Protein AF-A0A9P8JJ92-F1 (afdb_monomer_lite)

Organism: Aureobasidium melanogenum (NCBI:txid46634)

Radius of gyration: 32.14 Å; chains: 1; bounding box: 55×44×79 Å

Structure (mmCIF, N/CA/C/O backbone):
data_AF-A0A9P8JJ92-F1
#
_entry.id   AF-A0A9P8JJ92-F1
#
loop_
_atom_site.group_PDB
_atom_site.id
_atom_site.type_symbol
_atom_site.label_atom_id
_atom_site.label_alt_id
_atom_site.label_comp_id
_atom_site.label_asym_id
_atom_site.label_entity_id
_atom_site.label_seq_id
_atom_site.pdbx_PDB_ins_code
_atom_site.Cartn_x
_atom_site.Cartn_y
_atom_site.Cartn_z
_atom_site.occupancy
_atom_site.B_iso_or_equiv
_atom_site.auth_seq_id
_atom_site.auth_comp_id
_atom_site.auth_asym_id
_atom_site.auth_atom_id
_atom_site.pdbx_PDB_model_num
ATOM 1 N N . MET A 1 1 ? -1.767 27.813 34.392 1.00 44.69 1 MET A N 1
ATOM 2 C CA . MET A 1 1 ? -0.795 27.348 35.402 1.00 44.69 1 MET A CA 1
ATOM 3 C C . MET A 1 1 ? -1.465 27.452 36.771 1.00 44.69 1 MET A C 1
ATOM 5 O O . MET A 1 1 ? -1.085 28.277 37.578 1.00 44.69 1 MET A O 1
ATOM 9 N N . GLU A 1 2 ? -2.541 26.686 36.989 1.00 53.91 2 GLU A N 1
ATOM 10 C CA . GLU A 1 2 ? -3.414 26.790 38.185 1.00 53.91 2 GLU A CA 1
ATOM 11 C C . GLU A 1 2 ? -3.631 25.422 38.861 1.00 53.91 2 GLU A C 1
ATOM 13 O O . GLU A 1 2 ? -4.481 25.253 39.735 1.00 53.91 2 GLU A O 1
ATOM 18 N N . PHE A 1 3 ? -2.871 24.408 38.439 1.00 58.31 3 PHE A N 1
ATOM 19 C CA . PHE A 1 3 ? -3.050 23.023 38.877 1.00 58.31 3 PHE A CA 1
ATOM 20 C C . PHE A 1 3 ? -2.053 22.591 39.947 1.00 58.31 3 PHE A C 1
ATOM 22 O O . PHE A 1 3 ? -2.191 21.499 40.478 1.00 58.31 3 PHE A O 1
ATOM 29 N N . GLU A 1 4 ? -1.083 23.429 40.298 1.00 68.50 4 GLU A N 1
ATOM 30 C CA . GLU A 1 4 ? -0.088 23.103 41.318 1.00 68.50 4 GLU A CA 1
ATOM 31 C C . GLU A 1 4 ? -0.552 23.549 42.709 1.00 68.50 4 GLU A C 1
ATOM 33 O O . GLU A 1 4 ? -1.502 24.323 42.871 1.00 68.50 4 GLU A O 1
ATOM 38 N N . CYS A 1 5 ? 0.070 22.968 43.730 1.00 74.12 5 CYS A N 1
ATOM 39 C CA . CYS A 1 5 ? -0.127 23.325 45.126 1.00 74.12 5 CYS A CA 1
ATOM 40 C C . CYS A 1 5 ? 0.433 24.728 45.412 1.00 74.12 5 CYS A C 1
ATOM 42 O O . CYS A 1 5 ? 1.568 25.014 45.040 1.00 74.12 5 CYS A O 1
ATOM 44 N N . GLU A 1 6 ? -0.308 25.560 46.152 1.00 73.88 6 GLU A N 1
ATOM 45 C CA . GLU A 1 6 ? 0.099 26.933 46.524 1.00 73.88 6 GLU A CA 1
ATOM 46 C C . GLU A 1 6 ? 1.454 26.997 47.243 1.00 73.88 6 GLU A C 1
ATOM 48 O O . GLU A 1 6 ? 2.242 27.909 47.017 1.00 73.88 6 GLU A O 1
ATOM 53 N N . ALA A 1 7 ? 1.758 25.994 48.069 1.00 76.62 7 ALA A N 1
ATOM 54 C CA . ALA A 1 7 ? 3.043 25.876 48.759 1.00 76.62 7 ALA A CA 1
ATOM 55 C C . ALA A 1 7 ? 4.220 25.465 47.840 1.00 76.62 7 ALA A C 1
ATOM 57 O O . ALA A 1 7 ? 5.323 25.241 48.329 1.00 76.62 7 ALA A O 1
ATOM 58 N N . GLY A 1 8 ? 4.003 25.309 46.528 1.00 76.31 8 GLY A N 1
ATOM 59 C CA . GLY A 1 8 ? 5.056 24.989 45.557 1.00 76.31 8 GLY A CA 1
ATOM 60 C C . GLY A 1 8 ? 5.575 23.550 45.619 1.00 76.31 8 GLY A C 1
ATOM 61 O O . GLY A 1 8 ? 6.638 23.258 45.085 1.00 76.31 8 GLY A O 1
ATOM 62 N N . CYS A 1 9 ? 4.842 22.627 46.248 1.00 79.38 9 CYS A N 1
ATOM 63 C CA . CYS A 1 9 ? 5.295 21.244 46.441 1.00 79.38 9 CYS A CA 1
ATOM 64 C C . CYS A 1 9 ? 5.118 20.332 45.207 1.00 79.38 9 CYS A C 1
ATOM 66 O O . CYS A 1 9 ? 5.225 19.116 45.331 1.00 79.38 9 CYS A O 1
ATOM 68 N N . GLY A 1 10 ? 4.765 20.884 44.040 1.00 73.00 10 GLY A N 1
ATOM 69 C CA . GLY A 1 10 ? 4.603 20.143 42.777 1.00 73.00 10 GLY A CA 1
ATOM 70 C C . GLY A 1 10 ? 3.403 19.185 42.701 1.00 73.00 10 GLY A C 1
ATOM 71 O O . GLY A 1 10 ? 3.111 18.657 41.632 1.00 73.00 10 GLY A O 1
ATOM 72 N N . SER A 1 11 ? 2.669 18.969 43.799 1.00 75.25 11 SER A N 1
ATOM 73 C CA . SER A 1 11 ? 1.457 18.144 43.779 1.00 75.25 11 SER A CA 1
ATOM 74 C C . SER A 1 11 ? 0.346 18.826 42.988 1.00 75.25 11 SER A C 1
ATOM 76 O O . SER A 1 11 ? -0.031 19.961 43.290 1.00 75.25 11 SER A O 1
ATOM 78 N N . SER A 1 12 ? -0.235 18.083 42.048 1.00 76.44 12 SER A N 1
ATOM 79 C CA . SER A 1 12 ? -1.442 18.452 41.302 1.00 76.44 12 SER A CA 1
ATOM 80 C C . SER A 1 12 ? -2.697 17.695 41.742 1.00 76.44 12 SER A C 1
ATOM 82 O O . SER A 1 12 ? -3.781 17.908 41.201 1.00 76.44 12 SER A O 1
ATOM 84 N N . THR A 1 13 ? -2.561 16.814 42.737 1.00 77.75 13 THR A N 1
ATOM 85 C CA . THR A 1 13 ? -3.672 16.052 43.316 1.00 77.75 13 THR A CA 1
ATOM 86 C C . THR A 1 13 ? -4.107 16.682 44.636 1.00 77.75 13 THR A C 1
ATOM 88 O O . THR A 1 13 ? -3.268 16.992 45.486 1.00 77.75 13 THR A O 1
ATOM 91 N N . PHE A 1 14 ? -5.420 16.862 44.811 1.00 82.25 14 PHE A N 1
ATOM 92 C CA . PHE A 1 14 ? -6.012 17.499 45.988 1.00 82.25 14 PHE A CA 1
ATOM 93 C C . PHE A 1 14 ? -7.142 16.646 46.568 1.00 82.25 14 PHE A C 1
ATOM 95 O O . PHE A 1 14 ? -7.909 16.034 45.827 1.00 82.25 14 PHE A O 1
ATOM 102 N N . GLN A 1 15 ? -7.231 16.604 47.894 1.00 80.25 15 GLN A N 1
ATOM 103 C CA . GLN A 1 15 ? -8.192 15.819 48.662 1.00 80.25 15 GLN A CA 1
ATOM 104 C C . GLN A 1 15 ? -8.828 16.688 49.747 1.00 80.25 15 GLN A C 1
ATOM 106 O O . GLN A 1 15 ? -8.149 17.497 50.376 1.00 80.25 15 GLN A O 1
ATOM 111 N N . ILE A 1 16 ? -10.127 16.509 49.973 1.00 80.56 16 ILE A N 1
ATOM 112 C CA . ILE A 1 16 ? -10.862 17.175 51.055 1.00 80.56 16 ILE A CA 1
ATOM 113 C C . ILE A 1 16 ? -10.819 16.251 52.273 1.00 80.56 16 ILE A C 1
ATOM 115 O O . ILE A 1 16 ? -11.059 15.051 52.133 1.00 80.56 16 ILE A O 1
ATOM 119 N N . ARG A 1 17 ? -10.468 16.792 53.440 1.00 78.50 17 ARG A N 1
ATOM 120 C CA . ARG A 1 17 ? -10.455 16.055 54.712 1.00 78.50 17 ARG A CA 1
ATOM 121 C C . ARG A 1 17 ? -11.684 16.407 55.558 1.00 78.50 17 ARG A C 1
ATOM 123 O O . ARG A 1 17 ? -12.465 17.283 55.196 1.00 78.50 17 ARG A O 1
ATOM 130 N N . ASP A 1 18 ? -11.852 15.704 56.677 1.00 72.81 18 ASP A N 1
ATOM 131 C CA . ASP A 1 18 ? -13.031 15.791 57.560 1.00 72.81 18 ASP A CA 1
ATOM 132 C C . ASP A 1 18 ? -13.255 17.184 58.181 1.00 72.81 18 ASP A C 1
ATOM 134 O O . ASP A 1 18 ? -14.344 17.502 58.647 1.00 72.81 18 ASP A O 1
ATOM 138 N N . ASP A 1 19 ? -12.232 18.037 58.164 1.00 75.19 19 ASP A N 1
ATOM 139 C CA . ASP A 1 19 ? -12.274 19.441 58.575 1.00 75.19 19 ASP A CA 1
ATOM 140 C C . ASP A 1 19 ? -12.840 20.382 57.488 1.00 75.19 19 ASP A C 1
ATOM 142 O O . ASP A 1 19 ? -12.923 21.593 57.692 1.00 75.19 19 ASP A O 1
ATOM 146 N N . GLY A 1 20 ? -13.228 19.839 56.329 1.00 70.94 20 GLY A N 1
ATOM 147 C CA . GLY A 1 20 ? -13.829 20.563 55.206 1.00 70.94 20 GLY A CA 1
ATOM 148 C C . GLY A 1 20 ? -12.827 21.348 54.358 1.00 70.94 20 GLY A C 1
ATOM 149 O O . GLY A 1 20 ? -13.219 21.997 53.381 1.00 70.94 20 GLY A O 1
ATOM 150 N N . PHE A 1 21 ? -11.535 21.297 54.697 1.00 80.00 21 PHE A N 1
ATOM 151 C CA . PHE A 1 21 ? -10.485 21.982 53.953 1.00 80.00 21 PHE A CA 1
ATOM 152 C C . PHE A 1 21 ? -9.872 21.082 52.878 1.00 80.00 21 PHE A C 1
ATOM 154 O O . PHE A 1 21 ? -9.765 19.862 53.016 1.00 80.00 21 PHE A O 1
ATOM 161 N N . THR A 1 22 ? -9.442 21.718 51.789 1.00 81.81 22 THR A N 1
ATOM 162 C CA . THR A 1 22 ? -8.760 21.050 50.680 1.00 81.81 22 THR A CA 1
ATOM 163 C C . THR A 1 22 ? -7.256 20.996 50.950 1.00 81.81 22 THR A C 1
ATOM 165 O O . THR A 1 22 ? -6.621 22.025 51.180 1.00 81.81 22 THR A O 1
ATOM 168 N N . TYR A 1 23 ? -6.666 19.806 50.872 1.00 82.31 23 TYR A N 1
ATOM 169 C CA . TYR A 1 23 ? -5.238 19.544 51.050 1.00 82.31 23 TYR A CA 1
ATOM 170 C C . TYR A 1 23 ? -4.627 18.960 49.776 1.00 82.31 23 TYR A C 1
ATOM 172 O O . TYR A 1 23 ? -5.315 18.302 49.001 1.00 82.31 23 TYR A O 1
ATOM 180 N N . CYS A 1 24 ? -3.336 19.178 49.538 1.00 86.12 24 CYS A N 1
ATOM 181 C CA . CYS A 1 24 ? -2.601 18.424 48.519 1.00 86.12 24 CYS A CA 1
ATOM 1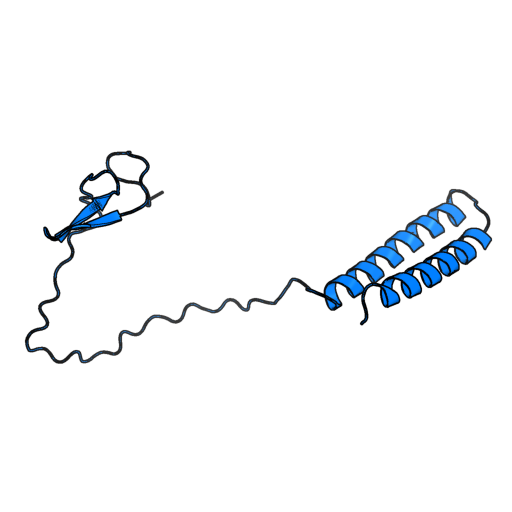82 C C . CYS A 1 24 ? -2.211 17.022 49.028 1.00 86.12 24 CYS A C 1
ATOM 184 O O . CYS A 1 24 ? -2.344 16.746 50.223 1.00 86.12 24 CYS A O 1
ATOM 186 N N . SER A 1 25 ? -1.708 16.146 48.148 1.00 81.88 25 SER A N 1
ATOM 187 C CA . SER A 1 25 ? -1.227 14.803 48.532 1.00 81.88 25 SER A CA 1
ATOM 188 C C . SER A 1 25 ? -0.168 14.840 49.637 1.00 81.88 25 SER A C 1
ATOM 190 O O . SER A 1 25 ? -0.180 14.002 50.532 1.00 81.88 25 SER A O 1
ATOM 192 N N . GLU A 1 26 ? 0.681 15.868 49.616 1.00 79.31 26 GLU A N 1
ATOM 193 C CA . GLU A 1 26 ? 1.743 16.100 50.602 1.00 79.31 26 GLU A CA 1
ATOM 194 C C . GLU A 1 26 ? 1.239 16.762 51.899 1.00 79.31 26 GLU A C 1
ATOM 196 O O . GLU A 1 26 ? 2.022 17.053 52.797 1.00 79.31 26 GLU A O 1
ATOM 201 N N . GLY A 1 27 ? -0.068 17.022 52.022 1.00 79.50 27 GLY A N 1
ATOM 202 C CA . GLY A 1 27 ? -0.678 17.543 53.248 1.00 79.50 27 GLY A CA 1
ATOM 203 C C . GLY A 1 27 ? -0.683 19.068 53.395 1.00 79.50 27 GLY A C 1
ATOM 204 O O . GLY A 1 27 ? -1.029 19.570 54.462 1.00 79.50 27 GLY A O 1
ATOM 205 N N . HIS A 1 28 ? -0.362 19.835 52.350 1.00 85.06 28 HIS A N 1
ATOM 206 C CA . HIS A 1 28 ? -0.470 21.298 52.385 1.00 85.06 28 HIS A CA 1
ATOM 207 C C . HIS A 1 28 ? -1.906 21.771 52.149 1.00 85.06 28 HIS A C 1
ATOM 209 O O . HIS A 1 28 ? -2.524 21.448 51.128 1.00 85.06 28 HIS A O 1
ATOM 215 N N . ARG A 1 29 ? -2.411 22.600 53.063 1.00 80.88 29 ARG A N 1
ATOM 216 C CA . ARG A 1 29 ? -3.737 23.220 52.971 1.00 80.88 29 ARG A CA 1
ATOM 217 C C . ARG A 1 29 ? -3.782 24.252 51.839 1.00 80.88 29 ARG A C 1
ATOM 219 O O . ARG A 1 29 ? -2.932 25.134 51.788 1.00 80.88 29 ARG A O 1
ATOM 226 N N . GLN A 1 30 ? -4.772 24.141 50.956 1.00 80.69 30 GLN A N 1
ATOM 227 C CA . GLN A 1 30 ? -5.025 25.084 49.863 1.00 80.69 30 GLN A CA 1
ATOM 228 C C . GLN A 1 30 ? -6.046 26.127 50.327 1.00 80.69 30 GLN A C 1
ATOM 230 O O . GLN A 1 30 ? -7.179 25.768 50.650 1.00 80.69 30 GLN A O 1
ATOM 235 N N . LEU A 1 31 ? -5.668 27.405 50.372 1.00 71.12 31 LEU A N 1
ATOM 236 C CA . LEU A 1 31 ? -6.556 28.476 50.844 1.00 71.12 31 LEU A CA 1
ATOM 237 C C . LEU A 1 31 ? -7.470 28.996 49.728 1.00 71.12 31 LEU A C 1
ATOM 239 O O . LEU A 1 31 ? -8.617 29.353 49.989 1.00 71.12 31 LEU A O 1
ATOM 243 N N . THR A 1 32 ? -6.998 28.990 48.481 1.00 69.31 32 THR A N 1
ATOM 244 C CA . THR A 1 32 ? -7.705 29.581 47.331 1.00 69.31 32 THR A CA 1
ATOM 245 C C . THR A 1 32 ? -8.702 28.612 46.695 1.00 69.31 32 THR A C 1
ATOM 247 O O . THR A 1 32 ? -9.673 29.045 46.081 1.00 69.31 32 THR A O 1
ATOM 250 N N . ARG A 1 33 ? -8.517 27.291 46.862 1.00 67.81 33 ARG A N 1
ATOM 251 C CA . ARG A 1 33 ? -9.428 26.261 46.309 1.00 67.81 33 ARG A CA 1
ATOM 252 C C . ARG A 1 33 ? -10.737 26.079 47.092 1.00 67.81 33 ARG A C 1
ATOM 254 O O . ARG A 1 33 ? -11.578 25.290 46.673 1.00 67.81 33 ARG A O 1
ATOM 261 N N . GLY A 1 34 ? -10.932 26.849 48.163 1.00 59.22 34 GLY A N 1
ATOM 262 C CA . GLY A 1 34 ? -12.177 26.903 48.926 1.00 59.22 34 GLY A CA 1
ATOM 263 C C . GLY A 1 34 ? -12.387 25.728 49.888 1.00 59.22 34 GLY A C 1
ATOM 264 O O . GLY A 1 34 ? -11.833 24.636 49.732 1.00 59.22 34 GLY A O 1
ATOM 265 N N . THR A 1 35 ? -13.199 25.987 50.911 1.00 60.12 35 THR A N 1
ATOM 266 C CA . THR A 1 35 ? -13.759 24.991 51.835 1.00 60.12 35 THR A CA 1
ATOM 267 C C . THR A 1 35 ? -15.030 24.424 51.216 1.00 60.12 35 THR A C 1
ATOM 269 O O . THR A 1 35 ? -15.813 25.174 50.627 1.00 60.12 35 THR A O 1
ATOM 272 N N . GLN A 1 36 ? -15.264 23.119 51.352 1.00 57.56 36 GLN A N 1
ATOM 273 C CA . GLN A 1 36 ? -16.545 22.547 50.951 1.00 57.56 36 GLN A CA 1
ATOM 274 C C . GLN A 1 36 ? -17.628 23.076 51.903 1.00 57.56 36 GLN A C 1
ATOM 276 O O . GLN A 1 36 ? -17.647 22.736 53.083 1.00 57.56 36 GLN A O 1
ATOM 281 N N . VAL A 1 37 ? -18.508 23.948 51.411 1.00 59.81 37 VAL A N 1
ATOM 282 C CA . VAL A 1 37 ? -19.718 24.319 52.150 1.00 59.81 37 VAL A CA 1
ATOM 283 C C . VAL A 1 37 ? -20.687 23.161 51.970 1.00 59.81 37 VAL A C 1
ATOM 285 O O . VAL A 1 37 ? -21.097 22.867 50.847 1.00 59.81 37 VAL A O 1
ATOM 288 N N . VAL A 1 38 ? -21.003 22.462 53.058 1.00 58.25 38 VAL A N 1
ATOM 289 C CA . VAL A 1 38 ? -22.076 21.468 53.052 1.00 58.25 38 VAL A CA 1
ATOM 290 C C . VAL A 1 38 ? -23.372 22.223 52.752 1.00 58.25 38 VAL A C 1
ATOM 292 O O . VAL A 1 38 ? -23.763 23.105 53.514 1.00 58.25 38 VAL A O 1
ATOM 295 N N . GLU A 1 39 ? -24.002 21.938 51.610 1.00 57.75 39 GLU A N 1
ATOM 296 C CA . GLU A 1 39 ? -25.355 22.421 51.326 1.00 57.75 39 GLU A CA 1
ATOM 297 C C . GLU A 1 39 ? -26.313 21.716 52.291 1.00 57.75 39 GLU A C 1
ATOM 299 O O . GLU A 1 39 ? -26.659 20.548 52.093 1.00 57.75 39 GLU A O 1
ATOM 304 N N . ASP A 1 40 ? -26.722 22.423 53.344 1.00 57.88 40 ASP A N 1
ATOM 305 C CA . ASP A 1 40 ? -27.765 21.956 54.249 1.00 57.88 40 ASP A CA 1
ATOM 306 C C . ASP A 1 40 ? -29.099 21.939 53.492 1.00 57.88 40 ASP A C 1
ATOM 308 O O . ASP A 1 40 ? -29.737 22.964 53.246 1.00 57.88 40 ASP A O 1
ATOM 312 N N . THR A 1 41 ? -29.457 20.754 53.006 1.00 58.34 41 THR A N 1
ATOM 313 C CA . THR A 1 41 ? -30.670 20.500 52.222 1.00 58.34 41 THR A CA 1
ATOM 314 C C . THR A 1 41 ? -31.727 19.786 53.061 1.00 58.34 41 THR A C 1
ATOM 316 O O . THR A 1 41 ? -32.603 19.109 52.521 1.00 58.34 41 THR A O 1
ATOM 319 N N . GLU A 1 42 ? -31.700 19.949 54.385 1.00 52.41 42 GLU A N 1
ATOM 320 C CA . GLU A 1 42 ? -32.793 19.490 55.236 1.00 52.41 42 GLU A CA 1
ATOM 321 C C . GLU A 1 42 ? -34.030 20.390 55.055 1.00 52.41 42 GLU A C 1
ATOM 323 O O . GLU A 1 42 ? -34.112 21.518 55.533 1.00 52.41 42 GLU A O 1
ATOM 328 N N . GLY A 1 43 ? -35.020 19.880 54.313 1.00 57.75 43 GLY A N 1
ATOM 329 C CA . GLY A 1 43 ? -36.357 20.477 54.191 1.00 57.75 43 GLY A CA 1
ATOM 330 C C . GLY A 1 43 ? -36.643 21.255 52.903 1.00 57.75 43 GLY A C 1
ATOM 331 O O . GLY A 1 43 ? -37.795 21.629 52.676 1.00 57.75 43 GLY A O 1
ATOM 332 N N . VAL A 1 44 ? -35.660 21.452 52.018 1.00 55.31 44 VAL A N 1
ATOM 333 C CA . VAL A 1 44 ? -35.890 22.064 50.699 1.00 55.31 44 VAL A CA 1
ATOM 334 C C . VAL A 1 44 ? -35.996 20.962 49.639 1.00 55.31 44 VAL A C 1
ATOM 336 O O . VAL A 1 44 ? -34.994 20.313 49.333 1.00 55.31 44 VAL A O 1
ATOM 339 N N . PRO A 1 45 ? -37.175 20.717 49.038 1.00 53.09 45 PRO A N 1
ATOM 340 C CA . PRO A 1 45 ? -37.265 19.801 47.910 1.00 53.09 45 PRO A CA 1
ATOM 341 C C . PRO A 1 45 ? -36.409 20.347 46.761 1.00 53.09 45 PRO A C 1
ATOM 343 O O . PRO A 1 45 ? -36.597 21.481 46.320 1.00 53.09 45 PRO A O 1
ATOM 346 N N . SER A 1 46 ? -35.449 19.546 46.291 1.00 60.31 46 SER A N 1
ATOM 347 C CA . SER A 1 46 ? -34.541 19.900 45.194 1.00 60.31 46 SER A CA 1
ATOM 348 C C . SER A 1 46 ? -35.316 20.039 43.875 1.00 60.31 46 SER A C 1
ATOM 350 O O . SER A 1 46 ? -35.393 19.120 43.060 1.00 60.31 46 SER A O 1
ATOM 352 N N . PHE A 1 47 ? -35.950 21.191 43.664 1.00 53.16 47 PHE A N 1
ATOM 353 C CA . PHE A 1 47 ? -36.610 21.534 42.411 1.00 53.16 47 PHE A CA 1
ATOM 354 C C . PHE A 1 47 ? -35.599 22.176 41.469 1.00 53.16 47 PHE A C 1
ATOM 356 O O . PHE A 1 47 ? -35.431 23.389 41.416 1.00 53.16 47 PHE A O 1
ATOM 363 N N . GLY A 1 48 ? -34.921 21.337 40.696 1.00 54.91 48 GLY A N 1
ATOM 364 C CA . GLY A 1 48 ? -34.107 21.803 39.585 1.00 54.91 48 GLY A CA 1
ATOM 365 C C . GLY A 1 48 ? -33.277 20.682 38.996 1.00 54.91 48 GLY A C 1
ATOM 366 O O . GLY A 1 48 ? -32.301 20.236 39.594 1.00 54.91 48 GLY A O 1
ATOM 367 N N . LYS A 1 49 ? -33.618 20.237 37.784 1.00 55.75 49 LYS A N 1
ATOM 368 C CA . LYS A 1 49 ? -32.684 19.436 36.988 1.00 55.75 49 LYS A CA 1
ATOM 369 C C . LYS A 1 49 ? -31.462 20.319 36.739 1.00 55.75 49 LYS A C 1
ATOM 371 O O . LYS A 1 49 ? -31.572 21.298 36.006 1.00 55.75 49 LYS A O 1
ATOM 376 N N . LYS A 1 50 ? -30.322 20.005 37.367 1.00 62.16 50 LYS A N 1
ATOM 377 C CA . LYS A 1 50 ? -29.040 20.668 37.092 1.00 62.16 50 LYS A CA 1
ATOM 378 C C . LYS A 1 50 ? -28.758 20.506 35.595 1.00 62.16 50 LYS A C 1
ATOM 380 O O . LYS A 1 50 ? -28.375 19.429 35.141 1.00 62.16 50 LYS A O 1
ATOM 385 N N . ALA A 1 51 ? -29.025 21.550 34.814 1.00 56.22 51 ALA A N 1
ATOM 386 C CA . ALA A 1 51 ? -28.797 21.549 33.380 1.00 56.22 51 ALA A CA 1
ATOM 387 C C . ALA A 1 51 ? -27.289 21.654 33.146 1.00 56.22 51 ALA A C 1
ATOM 389 O O . ALA A 1 51 ? -26.712 22.740 33.113 1.00 56.22 51 ALA A O 1
ATOM 390 N N . ARG A 1 52 ? -26.621 20.504 33.026 1.00 61.12 52 ARG A N 1
ATOM 391 C CA . ARG A 1 52 ? -25.245 20.462 32.537 1.00 61.12 52 ARG A CA 1
ATOM 392 C C . ARG A 1 52 ? -25.290 20.929 31.085 1.00 61.12 52 ARG A C 1
ATOM 394 O O . ARG A 1 52 ? -25.911 20.265 30.258 1.00 61.12 52 ARG A O 1
ATOM 401 N N . ARG A 1 53 ? -24.671 22.075 30.781 1.00 62.47 53 ARG A N 1
ATOM 402 C CA . ARG A 1 53 ? -24.499 22.541 29.399 1.00 62.47 53 ARG A CA 1
ATOM 403 C C . ARG A 1 53 ? -23.851 21.397 28.619 1.00 62.47 53 ARG A C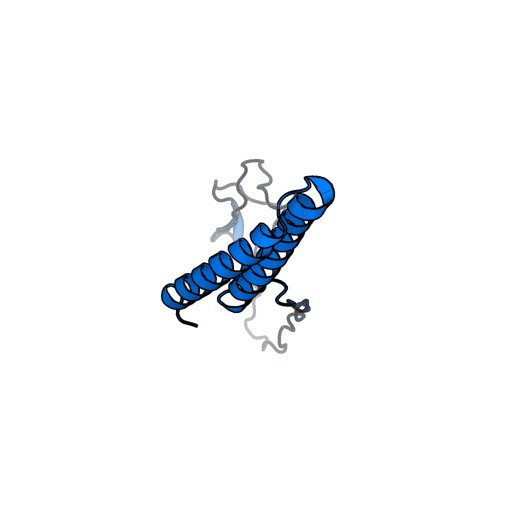 1
ATOM 405 O O . ARG A 1 53 ? -22.750 20.972 28.974 1.00 62.47 53 ARG A O 1
ATOM 412 N N . ALA A 1 54 ? -24.571 20.850 27.640 1.00 64.50 54 ALA A N 1
ATOM 413 C CA . ALA A 1 54 ? -24.023 19.828 26.767 1.00 64.50 54 ALA A CA 1
ATOM 414 C C . ALA A 1 54 ? -22.765 20.419 26.130 1.00 64.50 54 ALA A C 1
ATOM 416 O O . ALA A 1 54 ? -22.804 21.513 25.566 1.00 64.50 54 ALA A O 1
ATOM 417 N N . ARG A 1 55 ? -21.634 19.737 26.318 1.00 62.88 55 ARG A N 1
ATOM 418 C CA . ARG A 1 55 ? -20.414 20.065 25.590 1.00 62.88 55 ARG A CA 1
ATOM 419 C C . ARG A 1 55 ? -20.770 19.888 24.117 1.00 62.88 55 ARG A C 1
ATOM 421 O O . ARG A 1 55 ? -21.335 18.847 23.783 1.00 62.88 55 ARG A O 1
ATOM 428 N N . GLU A 1 56 ? -20.512 20.895 23.285 1.00 59.12 56 GLU A N 1
ATOM 429 C CA . GLU A 1 56 ? -20.548 20.697 21.838 1.00 59.12 56 GLU A CA 1
ATOM 430 C C . GLU A 1 56 ? -19.667 19.486 21.558 1.00 59.12 56 GLU A C 1
ATOM 432 O O . GLU A 1 56 ? -18.480 19.464 21.894 1.00 59.12 56 GLU A O 1
ATOM 437 N N . VAL A 1 57 ? -20.298 18.423 21.069 1.00 57.38 57 VAL A N 1
ATOM 438 C CA . VAL A 1 57 ? -19.576 17.330 20.451 1.00 57.38 57 VAL A CA 1
ATOM 439 C C . VAL A 1 57 ? -19.056 17.967 19.179 1.00 57.38 57 VAL A C 1
ATOM 441 O O . VAL A 1 57 ? -19.790 18.056 18.198 1.00 57.38 57 VAL A O 1
ATOM 444 N N . GLU A 1 58 ? -17.837 18.512 19.236 1.00 58.97 58 GLU A N 1
ATOM 445 C CA . GLU A 1 58 ? -17.062 18.702 18.020 1.00 58.97 58 GLU A CA 1
ATOM 446 C C . GLU A 1 58 ? -17.191 17.389 17.271 1.00 58.97 58 GLU A C 1
ATOM 448 O O . GLU A 1 58 ? -16.933 16.317 17.832 1.00 58.97 58 GLU A O 1
ATOM 453 N N . GLU A 1 59 ? -17.738 17.488 16.065 1.00 55.50 59 GLU A N 1
ATOM 454 C CA . GLU A 1 59 ? -17.891 16.378 15.156 1.00 55.50 59 GLU A CA 1
ATOM 455 C C . GLU A 1 59 ? -16.500 15.753 15.067 1.00 55.50 59 GLU A C 1
ATOM 457 O O . GLU A 1 59 ? -15.585 16.313 14.462 1.00 55.50 59 GLU A O 1
ATOM 462 N N . ASN A 1 60 ? -16.297 14.643 15.781 1.00 55.22 60 ASN A N 1
ATOM 463 C CA . ASN A 1 60 ? -15.137 13.798 15.596 1.00 55.22 60 ASN A CA 1
ATOM 464 C C . ASN A 1 60 ? -15.364 13.210 14.212 1.00 55.22 60 ASN A C 1
ATOM 466 O O . ASN A 1 60 ? -15.895 12.114 14.056 1.00 55.22 60 ASN A O 1
ATOM 470 N N . VAL A 1 61 ? -15.046 14.002 13.191 1.00 55.91 61 VAL A N 1
ATOM 471 C CA . VAL A 1 61 ? -14.773 13.501 11.865 1.00 55.91 61 VAL A CA 1
ATOM 472 C C . VAL A 1 61 ? -13.702 12.468 12.143 1.00 55.91 61 VAL A C 1
ATOM 474 O O . VAL A 1 61 ? -12.602 12.817 12.575 1.00 55.91 61 VAL A O 1
ATOM 477 N N . GLU A 1 62 ? -14.058 11.193 12.043 1.00 59.16 62 GLU A N 1
ATOM 478 C CA . GLU A 1 62 ? -13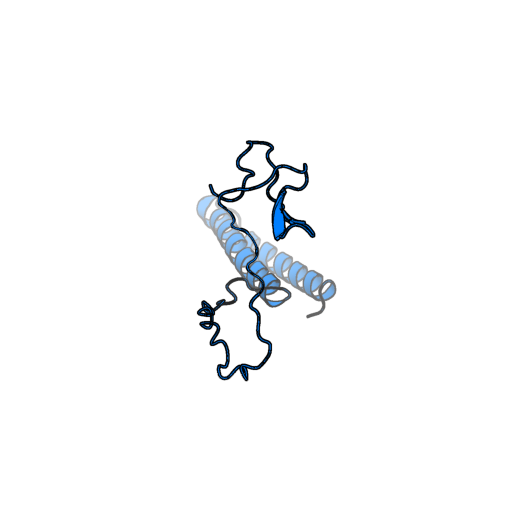.117 10.091 12.155 1.00 59.16 62 GLU A CA 1
ATOM 479 C C . GLU A 1 62 ? -12.123 10.257 10.994 1.00 59.16 62 GLU A C 1
ATOM 481 O O . GLU A 1 62 ? -12.283 9.717 9.905 1.00 59.16 62 GLU A O 1
ATOM 486 N N . THR A 1 63 ? -11.135 11.129 11.190 1.00 61.84 63 THR A N 1
ATOM 487 C CA . THR A 1 63 ? -10.173 11.580 10.176 1.00 61.84 63 THR A CA 1
ATOM 488 C C . THR A 1 63 ? -9.144 10.499 9.882 1.00 61.84 63 THR A C 1
ATOM 490 O O . THR A 1 63 ? -8.490 10.524 8.841 1.00 61.84 63 THR A O 1
ATOM 493 N N . ALA A 1 64 ? -9.009 9.522 10.777 1.00 68.25 64 ALA A N 1
ATOM 494 C CA . ALA A 1 64 ? -8.099 8.409 10.623 1.00 68.25 64 ALA A CA 1
ATOM 495 C C . ALA A 1 64 ? -8.848 7.187 10.081 1.00 68.25 64 ALA A C 1
ATOM 497 O O . ALA A 1 64 ? -9.602 6.527 10.797 1.00 68.25 64 ALA A O 1
ATOM 498 N N . LEU A 1 65 ? -8.584 6.841 8.818 1.00 76.25 65 LEU A N 1
ATOM 499 C CA . LEU A 1 65 ? -8.864 5.497 8.318 1.00 76.25 65 LEU A CA 1
ATOM 500 C C . LEU A 1 65 ? -8.145 4.500 9.239 1.00 76.25 65 LEU A C 1
ATOM 502 O O . LEU A 1 65 ? -6.934 4.601 9.433 1.00 76.25 65 LEU A O 1
ATOM 506 N N . THR A 1 66 ? -8.875 3.535 9.800 1.00 80.38 66 THR A N 1
ATOM 507 C CA . THR A 1 66 ? -8.317 2.476 10.657 1.00 80.38 66 THR A CA 1
ATOM 508 C C . THR A 1 66 ? -8.570 1.084 10.073 1.00 80.38 66 THR A C 1
ATOM 510 O O . THR A 1 66 ? -9.407 0.885 9.185 1.00 80.38 66 THR A O 1
ATOM 513 N N . GLY A 1 67 ? -7.788 0.106 10.537 1.00 83.69 67 GLY A N 1
ATOM 514 C CA . GLY A 1 67 ? -7.920 -1.298 10.149 1.00 83.69 67 GLY A CA 1
ATOM 515 C C . GLY A 1 67 ? -7.738 -1.540 8.647 1.00 83.69 67 GLY A C 1
ATOM 516 O O . GLY A 1 67 ? -6.826 -1.009 8.013 1.00 83.69 67 GLY A O 1
ATOM 517 N N . LYS A 1 68 ? -8.624 -2.355 8.069 1.00 84.69 68 LYS A N 1
ATOM 518 C CA . LYS A 1 68 ? -8.561 -2.790 6.667 1.00 84.69 68 LYS A CA 1
ATOM 519 C C . LYS A 1 68 ? -8.577 -1.633 5.668 1.00 84.69 68 LYS A C 1
ATOM 521 O O . LYS A 1 68 ? -7.761 -1.609 4.754 1.00 84.69 68 LYS A O 1
ATOM 526 N N . LYS A 1 69 ? -9.453 -0.644 5.875 1.00 84.88 69 LYS A N 1
ATOM 527 C CA . LYS A 1 69 ? -9.559 0.521 4.982 1.00 84.88 69 LYS A CA 1
ATOM 528 C C . LYS A 1 69 ? -8.272 1.350 4.978 1.00 84.88 69 LYS A C 1
ATOM 530 O O . LYS A 1 69 ? -7.862 1.840 3.932 1.00 84.88 69 LYS A O 1
ATOM 535 N N . ALA A 1 70 ? -7.611 1.469 6.132 1.00 88.31 70 ALA A N 1
ATOM 536 C CA . ALA A 1 70 ? -6.314 2.134 6.239 1.00 88.31 70 ALA A CA 1
ATOM 537 C C . ALA A 1 70 ? -5.230 1.391 5.456 1.00 88.31 70 ALA A C 1
ATOM 539 O O . ALA A 1 70 ? -4.421 2.005 4.765 1.00 88.31 70 ALA A O 1
ATOM 540 N N . PHE A 1 71 ? -5.236 0.061 5.549 1.00 89.25 71 PHE A N 1
ATOM 541 C CA . PHE A 1 71 ? -4.275 -0.788 4.860 1.00 89.25 71 PHE A CA 1
ATOM 542 C C . PHE A 1 71 ? -4.468 -0.765 3.338 1.00 89.25 71 PHE A C 1
ATOM 544 O O . PHE A 1 71 ? -3.502 -0.587 2.602 1.00 89.25 71 PHE A O 1
ATOM 551 N N . GLU A 1 72 ? -5.707 -0.859 2.853 1.00 90.19 72 GLU A N 1
ATOM 552 C CA . GLU A 1 72 ? -6.027 -0.697 1.429 1.00 90.19 72 GLU A CA 1
ATOM 553 C C . GLU A 1 72 ? -5.587 0.681 0.914 1.00 90.19 72 GLU A C 1
ATOM 555 O O . GLU A 1 72 ? -4.935 0.782 -0.126 1.00 90.19 72 GLU A O 1
ATOM 560 N N . HIS A 1 73 ? -5.862 1.742 1.679 1.00 92.12 73 HIS A N 1
ATOM 561 C CA . HIS A 1 73 ? -5.434 3.096 1.333 1.00 92.12 73 HIS A CA 1
ATOM 562 C C . HIS A 1 73 ? -3.904 3.233 1.302 1.00 92.12 73 HIS A C 1
ATOM 564 O O . HIS A 1 73 ? -3.346 3.830 0.381 1.00 92.12 73 HIS A O 1
ATOM 570 N N . TYR A 1 74 ? -3.206 2.618 2.258 1.00 92.12 74 TYR A N 1
ATOM 571 C CA . TYR A 1 74 ? -1.748 2.542 2.266 1.00 92.12 74 TYR A CA 1
ATOM 572 C C . TYR A 1 74 ? -1.200 1.857 1.005 1.00 92.12 74 TYR A C 1
ATOM 574 O O . TYR A 1 74 ? -0.260 2.371 0.395 1.00 92.12 74 TYR A O 1
ATOM 582 N N . LEU A 1 75 ? -1.796 0.742 0.569 1.00 94.12 75 LEU A N 1
ATOM 583 C CA . LEU A 1 75 ? -1.370 0.033 -0.642 1.00 94.12 75 LEU A CA 1
ATOM 584 C C . LEU A 1 75 ? -1.558 0.877 -1.908 1.00 94.12 75 LEU A C 1
ATOM 586 O O . LEU A 1 75 ? -0.683 0.871 -2.774 1.00 94.12 75 LEU A O 1
ATOM 590 N N . LEU A 1 76 ? -2.652 1.637 -2.000 1.00 93.69 76 LEU A N 1
ATOM 591 C CA . LEU A 1 76 ? -2.885 2.567 -3.110 1.00 93.69 76 LEU A CA 1
ATOM 592 C C . LEU A 1 76 ? -1.816 3.667 -3.159 1.00 93.69 76 LEU A C 1
ATOM 594 O O . LEU A 1 76 ? -1.243 3.933 -4.218 1.00 93.69 76 LEU A O 1
ATOM 598 N N . CYS A 1 77 ? -1.491 4.264 -2.010 1.00 96.06 77 CYS A N 1
ATOM 599 C CA . CYS A 1 77 ? -0.415 5.250 -1.902 1.00 96.06 77 CYS A CA 1
ATOM 600 C C . CYS A 1 77 ? 0.943 4.652 -2.287 1.00 96.06 77 CYS A C 1
ATOM 602 O O . CYS A 1 77 ? 1.708 5.269 -3.031 1.00 96.06 77 CYS A O 1
ATOM 604 N N . PHE A 1 78 ? 1.234 3.434 -1.828 1.00 95.62 78 PHE A N 1
ATOM 605 C CA . PHE A 1 78 ? 2.470 2.737 -2.166 1.00 95.62 78 PHE A CA 1
ATOM 606 C C . PHE A 1 78 ? 2.582 2.478 -3.674 1.00 95.62 78 PHE A C 1
ATOM 608 O O . PHE A 1 78 ? 3.620 2.766 -4.269 1.00 95.62 78 PHE A O 1
ATOM 615 N N . GLN A 1 79 ? 1.508 2.004 -4.313 1.00 96.19 79 GLN A N 1
ATOM 616 C CA . GLN A 1 79 ? 1.465 1.781 -5.759 1.00 96.19 79 GLN A CA 1
ATOM 617 C C . GLN A 1 79 ? 1.764 3.066 -6.542 1.00 96.19 79 GLN A C 1
ATOM 619 O O . GLN A 1 79 ? 2.530 3.033 -7.505 1.00 96.19 79 GLN A O 1
ATOM 624 N N . LEU A 1 80 ? 1.209 4.205 -6.117 1.00 96.69 80 LEU A N 1
ATOM 625 C CA . LEU A 1 80 ? 1.459 5.497 -6.758 1.00 96.69 80 LEU A CA 1
ATOM 626 C C . LEU A 1 80 ? 2.936 5.910 -6.676 1.00 96.69 80 LEU A C 1
ATOM 628 O O . LEU A 1 80 ? 3.509 6.367 -7.668 1.00 96.69 80 LEU A O 1
ATOM 632 N N . VAL A 1 81 ? 3.556 5.757 -5.502 1.00 97.06 81 VAL A N 1
ATOM 633 C CA . VAL A 1 81 ? 4.982 6.065 -5.306 1.00 97.06 81 VAL A CA 1
ATOM 634 C C . VAL A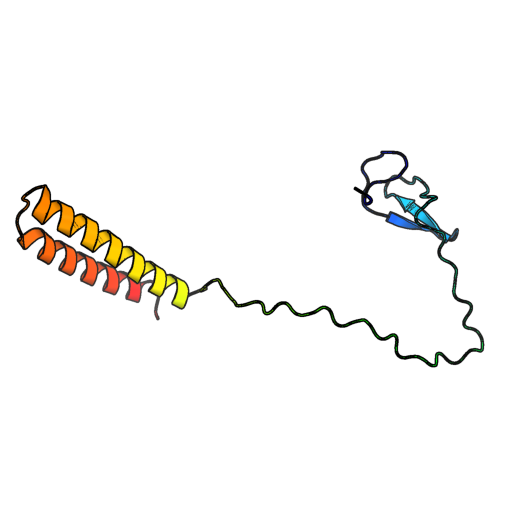 1 81 ? 5.848 5.147 -6.163 1.00 97.06 81 VAL A C 1
ATOM 636 O O . VAL A 1 81 ? 6.735 5.635 -6.865 1.00 97.06 81 VAL A O 1
ATOM 639 N N . LEU A 1 82 ? 5.552 3.846 -6.163 1.00 96.31 82 LEU A N 1
ATOM 640 C CA . LEU A 1 82 ? 6.262 2.858 -6.969 1.00 96.31 82 LEU A CA 1
ATOM 641 C C . LEU A 1 82 ? 6.201 3.221 -8.458 1.00 96.31 82 LEU A C 1
ATOM 643 O O . LEU A 1 82 ? 7.235 3.295 -9.113 1.00 96.31 82 LEU A O 1
ATOM 647 N N . TRP A 1 83 ? 5.018 3.536 -8.990 1.00 95.50 83 TRP A N 1
ATOM 648 C CA . TRP A 1 83 ? 4.866 3.929 -10.395 1.00 95.50 83 TRP A CA 1
ATOM 649 C C . TRP A 1 83 ? 5.655 5.188 -10.745 1.00 95.50 83 TRP A C 1
ATOM 651 O O . TRP A 1 83 ? 6.307 5.223 -11.784 1.00 95.50 83 TRP A O 1
ATOM 661 N N . LYS A 1 84 ? 5.660 6.203 -9.873 1.00 96.31 84 LYS A N 1
ATOM 662 C CA . LYS A 1 84 ? 6.468 7.416 -10.082 1.00 96.31 84 LYS A CA 1
ATOM 663 C C . LYS A 1 84 ? 7.964 7.103 -10.139 1.00 96.31 84 LYS A C 1
ATOM 665 O O . LYS A 1 84 ? 8.663 7.653 -10.987 1.00 96.31 84 LYS A O 1
ATOM 670 N N . GLN A 1 85 ? 8.450 6.224 -9.263 1.00 96.00 85 GLN A N 1
ATOM 671 C CA . GLN A 1 85 ? 9.854 5.807 -9.246 1.00 96.00 85 GLN A CA 1
ATOM 672 C C . GLN A 1 85 ? 10.229 5.043 -10.518 1.00 96.00 85 GLN A C 1
ATOM 674 O O . GLN A 1 85 ? 11.236 5.361 -11.146 1.00 96.00 85 GLN A O 1
ATOM 679 N N . VAL A 1 86 ? 9.400 4.086 -10.934 1.00 96.06 86 VAL A N 1
ATOM 680 C CA . VAL A 1 86 ? 9.622 3.299 -12.156 1.00 96.06 86 VAL A CA 1
ATOM 681 C C . VAL A 1 86 ? 9.589 4.179 -13.396 1.00 96.06 86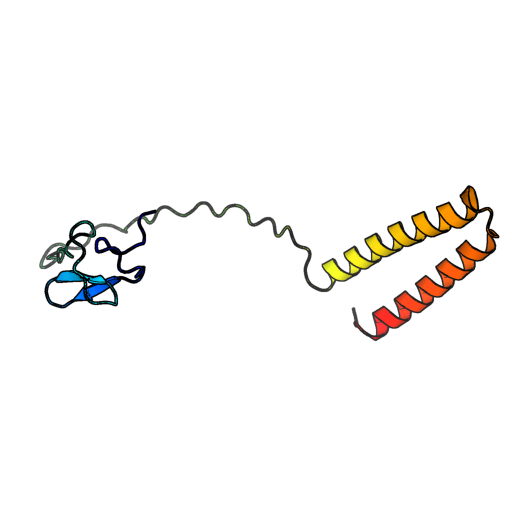 VAL A C 1
ATOM 683 O O . VAL A 1 86 ? 10.509 4.126 -14.205 1.00 96.06 86 VAL A O 1
ATOM 686 N N . HIS A 1 87 ? 8.592 5.053 -13.505 1.00 95.31 87 HIS A N 1
ATOM 687 C CA . HIS A 1 87 ? 8.505 6.019 -14.592 1.00 95.31 87 HIS A CA 1
ATOM 688 C C . HIS A 1 87 ? 9.766 6.895 -14.653 1.00 95.31 87 HIS A C 1
ATOM 690 O O . HIS A 1 87 ? 10.343 7.102 -15.717 1.00 95.31 87 HIS A O 1
ATOM 696 N N . TRP A 1 88 ? 10.253 7.389 -13.511 1.00 96.75 88 TRP A N 1
ATOM 697 C CA . TRP A 1 88 ? 11.494 8.162 -13.482 1.00 96.75 88 TRP A CA 1
ATOM 698 C C . TRP A 1 88 ? 12.711 7.346 -13.943 1.00 96.75 88 TRP A C 1
ATOM 700 O O . TRP A 1 88 ? 13.537 7.872 -14.691 1.00 96.75 88 TRP A O 1
ATOM 710 N N . LEU A 1 89 ? 12.810 6.071 -13.556 1.00 95.94 89 LEU A N 1
ATOM 711 C CA . LEU A 1 89 ? 13.882 5.172 -13.995 1.00 95.94 89 LEU A CA 1
ATOM 712 C C . LEU A 1 89 ? 13.847 4.935 -15.512 1.00 95.94 89 LEU A C 1
ATOM 714 O O . LEU A 1 89 ? 14.876 5.028 -16.175 1.00 95.94 89 LEU A O 1
ATOM 718 N N . VAL A 1 90 ? 12.673 4.687 -16.081 1.00 95.38 90 VAL A N 1
ATOM 719 C CA . VAL A 1 90 ? 12.530 4.446 -17.522 1.00 95.38 90 VAL A CA 1
ATOM 720 C C . VAL A 1 90 ? 12.814 5.726 -18.315 1.00 95.38 90 VAL A C 1
ATOM 722 O O . VAL A 1 90 ? 13.673 5.739 -19.193 1.00 95.38 90 VAL A O 1
ATOM 725 N N . HIS A 1 91 ? 12.169 6.840 -17.965 1.00 95.06 91 HIS A N 1
ATOM 726 C CA . HIS A 1 91 ? 12.226 8.057 -18.780 1.00 95.06 91 HIS A CA 1
ATOM 727 C C . HIS A 1 91 ? 13.466 8.924 -18.539 1.00 95.06 91 HIS A C 1
ATOM 729 O O . HIS A 1 91 ? 13.970 9.530 -19.480 1.00 95.06 91 HIS A O 1
ATOM 735 N N . THR A 1 92 ? 13.972 8.995 -17.303 1.00 95.94 92 THR A N 1
ATOM 736 C CA . THR A 1 92 ? 15.128 9.852 -16.961 1.00 95.94 92 THR A CA 1
ATOM 737 C C . THR A 1 92 ? 16.439 9.082 -16.987 1.00 95.94 92 THR A C 1
ATOM 739 O O . THR A 1 92 ? 17.482 9.637 -17.320 1.00 95.94 92 THR A O 1
ATOM 742 N N . LYS A 1 93 ? 16.415 7.811 -16.573 1.00 94.94 93 LYS A N 1
ATOM 743 C CA . LYS A 1 93 ? 17.616 6.967 -16.513 1.00 94.94 93 LYS A CA 1
ATOM 744 C C . LYS A 1 93 ? 17.752 6.037 -17.718 1.00 94.94 93 LYS A C 1
ATOM 746 O O . LYS A 1 93 ? 18.746 5.322 -17.785 1.00 94.94 93 LYS A O 1
ATOM 751 N N . HIS A 1 94 ? 16.814 6.093 -18.668 1.00 94.12 94 HIS A N 1
ATOM 752 C CA . HIS A 1 94 ? 16.824 5.312 -19.908 1.00 94.12 94 HIS A CA 1
ATOM 753 C C . HIS A 1 94 ? 16.938 3.801 -19.668 1.00 94.12 94 HIS A C 1
ATOM 755 O O . HIS A 1 94 ? 17.593 3.089 -20.430 1.00 94.12 94 HIS A O 1
ATOM 761 N N . LEU A 1 95 ? 16.319 3.309 -18.589 1.00 93.56 95 LEU A N 1
ATOM 762 C CA . LEU A 1 95 ? 16.193 1.872 -18.376 1.00 93.56 95 LEU A CA 1
ATOM 763 C C . LEU A 1 95 ? 15.193 1.264 -19.377 1.00 93.56 95 LEU A C 1
ATOM 765 O O . LEU A 1 95 ? 14.332 1.979 -19.894 1.00 93.56 95 LEU A O 1
ATOM 769 N N . PRO A 1 96 ? 15.287 -0.052 -19.641 1.00 94.88 96 PRO A N 1
ATOM 770 C CA . PRO A 1 96 ? 14.387 -0.733 -20.564 1.00 94.88 96 PRO A CA 1
ATOM 771 C C . PRO A 1 96 ? 12.923 -0.628 -20.115 1.00 94.88 96 PRO A C 1
ATOM 773 O O . PRO A 1 96 ? 12.627 -0.722 -18.920 1.00 94.88 96 PRO A O 1
ATOM 776 N N . ASN A 1 97 ? 11.999 -0.474 -21.067 1.00 90.81 97 ASN A N 1
ATOM 777 C CA . ASN A 1 97 ? 10.560 -0.369 -20.782 1.00 90.81 97 ASN A CA 1
ATOM 778 C C . ASN A 1 97 ? 9.998 -1.662 -20.166 1.00 90.81 97 ASN A C 1
ATOM 780 O O . ASN A 1 97 ? 9.011 -1.640 -19.431 1.00 90.81 97 ASN A O 1
ATOM 784 N N . GLU A 1 98 ? 10.653 -2.797 -20.411 1.00 93.94 98 GLU A N 1
ATOM 785 C CA . GLU A 1 98 ? 10.325 -4.099 -19.834 1.00 93.94 98 GLU A CA 1
ATOM 786 C C . GLU A 1 98 ? 10.388 -4.071 -18.302 1.00 93.94 98 GLU A C 1
ATOM 788 O O . GLU A 1 98 ? 9.642 -4.797 -17.645 1.00 93.94 98 GLU A O 1
ATOM 793 N N . LEU A 1 99 ? 11.216 -3.191 -17.722 1.00 92.69 99 LEU A N 1
ATOM 794 C CA . LEU A 1 99 ? 11.314 -3.009 -16.275 1.00 92.69 99 LEU A CA 1
ATOM 795 C C . LEU A 1 99 ? 9.962 -2.651 -15.653 1.00 92.69 99 LEU A C 1
ATOM 797 O O . LEU A 1 99 ? 9.632 -3.134 -14.571 1.00 92.69 99 LEU A O 1
ATOM 801 N N . GLU A 1 100 ? 9.165 -1.827 -16.333 1.00 93.12 100 GLU A N 1
ATOM 802 C CA . GLU A 1 100 ? 7.844 -1.452 -15.843 1.00 93.12 100 GLU A CA 1
ATOM 803 C C . GLU A 1 100 ? 6.915 -2.663 -15.758 1.00 93.12 100 GLU A C 1
ATOM 805 O O . GLU A 1 100 ? 6.210 -2.837 -14.763 1.00 93.12 100 GLU A O 1
ATOM 810 N N . THR A 1 101 ? 6.967 -3.533 -16.765 1.00 94.00 101 THR A N 1
ATOM 811 C CA . THR A 1 101 ? 6.165 -4.762 -16.814 1.00 94.00 101 THR A CA 1
ATOM 812 C C . THR A 1 101 ? 6.572 -5.710 -15.688 1.00 94.00 101 THR A C 1
ATOM 814 O O . THR A 1 101 ? 5.729 -6.125 -14.897 1.00 94.00 101 THR A O 1
ATOM 817 N N . VAL A 1 102 ? 7.878 -5.950 -15.524 1.00 96.00 102 VAL A N 1
ATOM 818 C CA . VAL A 1 102 ? 8.406 -6.822 -14.462 1.00 96.00 102 VAL A CA 1
ATOM 819 C C . VAL A 1 102 ? 8.003 -6.321 -13.073 1.00 96.00 102 VAL A C 1
ATOM 821 O O . VAL A 1 102 ? 7.590 -7.107 -12.221 1.00 96.00 102 VAL A O 1
ATOM 824 N N . ILE A 1 103 ? 8.079 -5.012 -12.823 1.00 95.81 103 ILE A N 1
ATOM 825 C CA . ILE A 1 103 ? 7.706 -4.448 -11.519 1.00 95.81 103 ILE A CA 1
ATOM 826 C C . ILE A 1 103 ? 6.195 -4.541 -11.279 1.00 95.81 103 ILE A C 1
ATOM 828 O O . ILE A 1 103 ? 5.784 -4.829 -10.153 1.00 95.81 103 ILE A O 1
ATOM 832 N N . ARG A 1 104 ? 5.364 -4.344 -12.310 1.00 94.75 104 ARG A N 1
ATOM 833 C CA . ARG A 1 104 ? 3.907 -4.539 -12.219 1.00 94.75 104 ARG A CA 1
ATOM 834 C C . ARG A 1 104 ? 3.560 -5.985 -11.858 1.00 94.75 104 ARG A C 1
ATOM 836 O O . ARG A 1 104 ? 2.748 -6.191 -10.957 1.00 94.75 104 ARG A O 1
ATOM 843 N N . ASP A 1 105 ? 4.221 -6.958 -12.477 1.00 95.88 105 ASP A N 1
ATOM 844 C CA . ASP A 1 105 ? 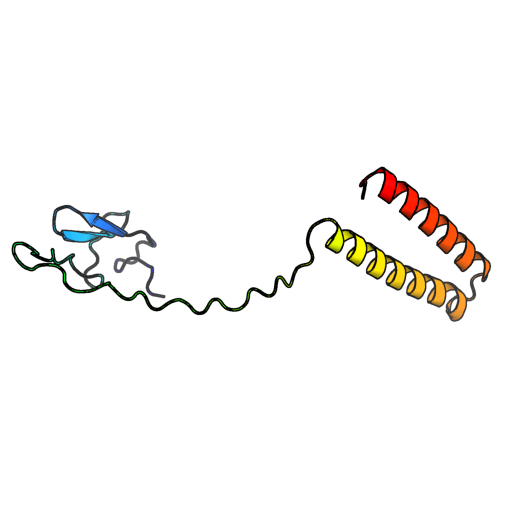3.995 -8.381 -12.208 1.00 95.88 105 ASP A CA 1
ATOM 845 C C . ASP A 1 105 ? 4.428 -8.768 -10.787 1.00 95.88 105 ASP A C 1
ATOM 847 O O . ASP A 1 105 ? 3.675 -9.404 -10.045 1.00 95.88 105 ASP A O 1
ATOM 851 N N . ILE A 1 106 ? 5.607 -8.312 -10.350 1.00 96.50 106 ILE A N 1
ATOM 852 C CA . ILE A 1 106 ? 6.088 -8.526 -8.976 1.00 96.50 106 ILE A CA 1
ATOM 853 C C . ILE A 1 106 ? 5.134 -7.886 -7.962 1.00 96.50 106 ILE A C 1
ATOM 855 O O . ILE A 1 106 ? 4.839 -8.483 -6.924 1.00 96.50 106 ILE A O 1
ATOM 859 N N . TRP A 1 107 ? 4.628 -6.684 -8.248 1.00 96.12 107 TRP A N 1
ATOM 860 C CA . TRP A 1 107 ? 3.657 -6.014 -7.388 1.00 96.12 107 TRP A CA 1
ATOM 861 C C . TRP A 1 107 ? 2.343 -6.798 -7.294 1.00 96.12 107 TRP A C 1
ATOM 863 O O . TRP A 1 107 ? 1.820 -6.970 -6.193 1.00 96.12 107 TRP A O 1
ATOM 873 N N . ALA A 1 108 ? 1.846 -7.355 -8.401 1.00 94.75 108 ALA A N 1
ATOM 874 C CA . ALA A 1 108 ? 0.659 -8.208 -8.401 1.00 94.75 108 ALA A CA 1
ATOM 875 C C . ALA A 1 108 ? 0.853 -9.475 -7.546 1.00 94.75 108 ALA A C 1
ATOM 877 O O . ALA A 1 108 ? 0.003 -9.790 -6.710 1.00 94.75 108 ALA A O 1
ATOM 878 N N . LEU A 1 109 ? 1.999 -10.154 -7.676 1.00 95.62 109 LEU A N 1
ATOM 879 C CA . LEU A 1 109 ? 2.356 -11.304 -6.832 1.00 95.62 109 LEU A CA 1
ATOM 880 C C . LEU A 1 109 ? 2.443 -10.914 -5.350 1.00 95.62 109 LEU A C 1
ATOM 882 O O . LEU A 1 109 ? 1.992 -11.650 -4.467 1.00 95.62 109 LEU A O 1
ATOM 886 N N . ARG A 1 110 ? 2.987 -9.728 -5.061 1.00 94.06 110 ARG A N 1
ATOM 887 C CA . ARG A 1 110 ? 3.056 -9.197 -3.698 1.00 94.06 110 ARG A CA 1
ATOM 888 C C . ARG A 1 110 ? 1.664 -8.949 -3.126 1.00 94.06 110 ARG A C 1
ATOM 890 O O . ARG A 1 110 ? 1.436 -9.314 -1.976 1.00 94.06 110 ARG A O 1
ATOM 897 N N . LEU A 1 111 ? 0.741 -8.384 -3.904 1.00 93.19 111 LEU A N 1
ATOM 898 C CA . LEU A 1 111 ? -0.648 -8.177 -3.484 1.00 93.19 111 LEU A CA 1
ATOM 899 C C . LEU A 1 111 ? -1.344 -9.495 -3.148 1.00 93.19 111 LEU A C 1
ATOM 901 O O . LEU A 1 111 ? -1.964 -9.590 -2.094 1.00 93.19 111 LEU A O 1
ATOM 905 N N . GLN A 1 112 ? -1.191 -10.522 -3.986 1.00 91.88 112 GLN A N 1
ATOM 906 C CA . GLN A 1 112 ? -1.767 -11.849 -3.730 1.00 91.88 112 GLN A CA 1
ATOM 907 C C . GLN A 1 112 ? -1.234 -12.453 -2.423 1.00 91.88 112 GLN A C 1
ATOM 909 O O . GLN A 1 112 ? -2.000 -12.948 -1.597 1.00 91.88 112 GLN A O 1
ATOM 914 N N . SER A 1 113 ? 0.076 -12.341 -2.179 1.00 90.81 113 SER A N 1
ATOM 915 C CA . SER A 1 113 ? 0.685 -12.789 -0.921 1.00 90.81 113 SER A CA 1
ATOM 916 C C . SER A 1 113 ? 0.227 -11.976 0.297 1.00 90.81 113 SER A C 1
ATOM 918 O O . SER A 1 113 ? 0.177 -12.505 1.409 1.00 90.81 113 SER A O 1
ATOM 920 N N . LEU A 1 114 ? -0.080 -10.690 0.127 1.00 88.50 114 LEU A N 1
ATOM 921 C CA . LEU A 1 114 ? -0.605 -9.856 1.208 1.00 88.50 114 LEU A CA 1
ATOM 922 C C . LEU A 1 114 ? -2.067 -10.192 1.513 1.00 88.50 114 LEU A C 1
ATOM 924 O O . LEU A 1 114 ? -2.412 -10.289 2.686 1.00 88.50 114 LEU A O 1
ATOM 928 N N . GLN A 1 115 ? -2.884 -10.460 0.492 1.00 81.62 115 GLN A N 1
ATOM 929 C CA . GLN A 1 115 ? -4.260 -10.942 0.655 1.00 81.62 115 GLN A CA 1
ATOM 930 C C . GLN A 1 115 ? -4.315 -12.291 1.382 1.00 81.62 115 GLN A C 1
ATOM 932 O O . GLN A 1 115 ? -5.200 -12.510 2.202 1.00 81.62 115 GLN A O 1
ATOM 937 N N . SER A 1 116 ? -3.351 -13.188 1.143 1.00 76.50 116 SER A N 1
ATOM 938 C CA . SER A 1 116 ? -3.296 -14.470 1.857 1.00 76.50 116 SER A CA 1
ATOM 939 C C . SER A 1 116 ? -2.868 -14.333 3.324 1.00 76.50 116 SER A C 1
ATOM 941 O O . SER A 1 116 ? -3.200 -15.186 4.141 1.00 76.50 116 SER A O 1
ATOM 943 N N . ARG A 1 117 ? -2.089 -13.295 3.668 1.00 75.88 117 ARG A N 1
ATOM 944 C CA . ARG A 1 117 ? -1.608 -13.027 5.039 1.00 75.88 117 ARG A CA 1
ATOM 945 C C . ARG A 1 117 ? -2.588 -12.203 5.868 1.00 75.88 117 ARG A C 1
ATOM 947 O O . ARG A 1 117 ? -2.640 -12.372 7.082 1.00 75.88 117 ARG A O 1
ATOM 954 N N . PHE A 1 118 ? -3.339 -11.330 5.213 1.00 66.94 118 PHE A N 1
ATOM 955 C CA . PHE A 1 118 ? -4.393 -10.521 5.803 1.00 66.94 118 PHE A CA 1
ATOM 956 C C . PHE A 1 118 ? -5.686 -10.838 5.051 1.00 66.94 118 PHE A C 1
ATOM 958 O O . PHE A 1 118 ? -6.008 -10.122 4.098 1.00 66.94 118 PHE A O 1
ATOM 965 N N . PRO A 1 119 ? -6.387 -11.932 5.415 1.00 58.34 119 PRO A N 1
ATOM 966 C CA . PRO A 1 119 ? -7.660 -12.252 4.795 1.00 58.34 119 PRO A CA 1
ATOM 967 C C . PRO A 1 119 ? -8.607 -11.062 4.974 1.00 58.34 119 PRO A C 1
ATOM 969 O O . PRO A 1 119 ? -8.809 -10.555 6.078 1.00 58.34 119 PRO A O 1
ATOM 972 N N . VAL A 1 120 ? -9.077 -10.592 3.824 1.00 55.41 120 VAL A N 1
ATOM 973 C CA . VAL A 1 120 ? -9.987 -9.467 3.588 1.00 55.41 120 VAL A CA 1
ATOM 974 C C . VAL A 1 120 ? -11.303 -9.660 4.329 1.00 55.41 120 VAL A C 1
ATOM 976 O O . VAL A 1 120 ? -11.850 -10.779 4.282 1.00 55.41 120 VAL A O 1
#

Foldseek 3Di:
DPQAAPVRPRFSAWDQDPVQFIAGPVGHTHPVVDGDDPPPCVPPDPPDDPPDPPDPPPPPPVPDDDDPRNVVVVLVVVVVVVVVVVCCCCPVVVDDPVSVVVVVVVSVVVVVVVCVVVVD

InterPro domains:
  IPR021752 Transcription initiation factor Rrn7, Zinc-finger [PF11781] (3-30)
  IPR033599 RNA polymerase I transcription initiation factor TAF1B/Rrn7 [PTHR31576] (5-114)
  IPR048540 Rrn7/TAF1B, N-terminal cyclin domain [PF20644] (78-116)

Sequence (120 aa):
MEFECEAGCGSSTFQIRDDGFTYCSEGHRQLTRGTQVVEDTEGVPSFGKKARRAREVEENVETALTGKKAFEHYLLCFQLVLWKQVHWLVHTKHLPNELETVIRDIWALRLQSLQSRFPV

Secondary structure (DSSP, 8-state):
--SS-TTS-----EEE-TTS-EEETT-PBPSTT--------SS--------------------S--HHHHHHHHHHHHHHHHHHHHHHHHHHH---THHHHHHHHHHHHHHHHHHHHS--

pLDDT: mean 77.94, std 15.35, range [44.69, 97.06]